Protein 3VPY (pdb70)

InterPro domains:
  IPR000253 Forkhead-associated (FHA) domain [PF00498] (219-299)
  IPR000253 Forkhead-associated (FHA) domain [PS50006] (219-282)
  IPR000253 Forkhead-associated (FHA) domain [SM00240] (218-282)
  IPR008984 SMAD/FHA domain superfamily [SSF49879] (187-307)
  IPR050923 Cellular Process Regulator and RNA Processing Protein [PTHR23308] (99-313)

Organism: Arabidopsis thaliana (NCBI:txid3702)

GO terms:
  GO:0003723 RNA binding (F, IMP)
  GO:0048638 regulation of developmental growth (P, IMP)
  GO:0035196 miRNA processing (P, IDA)
  GO:0005634 nucleus (C, IDA)
  GO:0035196 miRNA processing (P, IMP)
  GO:0051301 cell division (P, IMP)
  GO:0005515 protein binding (F, IPI)

CATH classification: 2.60.200.20

Radius of gyration: 16.02 Å; Cα contacts (8 Å, |Δi|>4): 308; chains: 1; bounding box: 26×50×38 Å

Structure (mmCIF, N/CA/C/O backbone):
data_3VPY
#
_entry.id   3VPY
#
_cell.length_a   48.564
_cell.length_b   48.709
_cell.length_c   54.688
_cell.angle_alpha   90.00
_cell.angle_beta   90.00
_cell.angle_gamma   90.00
#
_symmetry.space_group_name_H-M   'P 21 21 21'
#
loop_
_entity.id
_entity.type
_entity.pdbx_description
1 polymer 'FHA domain-containing protein DDL'
2 water water
#
loop_
_atom_site.group_PDB
_atom_site.id
_atom_site.type_symbol
_atom_site.label_atom_id
_atom_site.label_alt_id
_atom_site.label_comp_id
_atom_site.label_asym_id
_atom_site.label_entity_id
_atom_site.label_seq_id
_atom_site.pdbx_PDB_ins_code
_atom_site.Cartn_x
_atom_site.Cartn_y
_atom_site.Cartn_z
_atom_site.occupancy
_atom_site.B_iso_or_equiv
_atom_site.auth_seq_id
_atom_site.auth_comp_id
_atom_site.auth_asym_id
_atom_site.auth_atom_id
_atom_site.pdbx_PDB_model_num
ATOM 1 N N . THR A 1 1 ? 52.449 11.546 -7.239 1.00 38.39 1 THR A N 1
ATOM 2 C CA . THR A 1 1 ? 52.415 11.589 -5.747 1.00 36.70 1 THR A CA 1
ATOM 3 C C . THR A 1 1 ? 51.868 12.911 -5.188 1.00 34.58 1 THR A C 1
ATOM 4 O O . THR A 1 1 ? 51.269 12.904 -4.119 1.00 34.00 1 THR A O 1
ATOM 6 N N . LEU A 1 2 ? 52.072 14.028 -5.896 1.00 33.67 2 LEU A N 1
ATOM 7 C CA . LEU A 1 2 ? 51.364 15.282 -5.559 1.00 31.99 2 LEU A CA 1
ATOM 8 C C . LEU A 1 2 ? 49.887 15.073 -5.838 1.00 31.33 2 LEU A C 1
ATOM 9 O O . LEU A 1 2 ? 49.529 14.481 -6.853 1.00 32.15 2 LEU A O 1
ATOM 14 N N . LEU A 1 3 ? 49.038 15.555 -4.936 1.00 29.54 3 LEU A N 1
ATOM 15 C CA . LEU A 1 3 ? 47.597 15.331 -5.011 1.00 29.16 3 LEU A CA 1
ATOM 16 C C . LEU A 1 3 ? 46.844 16.506 -5.639 1.00 28.69 3 LEU A C 1
ATOM 17 O O . LEU A 1 3 ? 45.626 16.617 -5.513 1.00 28.73 3 LEU A O 1
ATOM 22 N N . PHE A 1 4 ? 47.570 17.385 -6.315 1.00 27.30 4 PHE A N 1
ATOM 23 C CA . PHE A 1 4 ? 46.932 18.497 -6.997 1.00 26.56 4 PHE A CA 1
ATOM 24 C C . PHE A 1 4 ? 47.722 18.857 -8.242 1.00 26.83 4 PHE A C 1
ATOM 25 O O . PHE A 1 4 ? 48.921 18.591 -8.326 1.00 26.63 4 PHE A O 1
ATOM 33 N N . ASN A 1 5 ? 47.022 19.458 -9.200 1.00 26.51 5 ASN A N 1
ATOM 34 C CA . ASN A 1 5 ? 47.619 20.074 -10.367 1.00 26.64 5 ASN A CA 1
ATOM 35 C C . ASN A 1 5 ? 47.390 21.570 -10.296 1.00 25.05 5 ASN A C 1
ATOM 36 O O . ASN A 1 5 ? 46.392 22.015 -9.740 1.00 25.04 5 ASN A O 1
ATOM 41 N N . GLU A 1 6 ? 48.316 22.343 -10.844 1.00 24.53 6 GLU A N 1
ATOM 42 C CA . GLU A 1 6 ? 48.066 23.761 -11.078 1.00 23.02 6 GLU A CA 1
ATOM 43 C C . GLU A 1 6 ? 47.262 23.950 -12.372 1.00 22.64 6 GLU A C 1
ATOM 44 O O . GLU A 1 6 ? 47.522 23.278 -13.382 1.00 23.65 6 GLU A O 1
ATOM 50 N N . PRO A 1 7 ? 46.278 24.860 -12.352 1.00 21.16 7 PRO A N 1
ATOM 51 C CA . PRO A 1 7 ? 45.451 25.044 -13.539 1.00 21.89 7 PRO A CA 1
ATOM 52 C C . PRO A 1 7 ? 46.158 25.917 -14.592 1.00 22.61 7 PRO A C 1
ATOM 53 O O . PRO A 1 7 ? 47.148 26.564 -14.265 1.00 21.75 7 PRO A O 1
ATOM 57 N N . PRO A 1 8 ? 45.636 25.961 -15.842 1.00 23.80 8 PRO A N 1
ATOM 58 C CA . PRO A 1 8 ? 46.265 26.757 -16.913 1.00 24.93 8 PRO A CA 1
ATOM 59 C C . PRO A 1 8 ? 46.496 28.217 -16.513 1.00 23.78 8 PRO A C 1
ATOM 60 O O . PRO A 1 8 ? 47.484 28.828 -16.924 1.00 24.88 8 PRO A O 1
ATOM 64 N N . GLU A 1 9 ? 45.588 28.760 -15.702 1.00 22.24 9 GLU A N 1
ATOM 65 C CA . GLU A 1 9 ? 45.598 30.191 -15.372 1.00 21.40 9 GLU A CA 1
ATOM 66 C C . GLU A 1 9 ? 46.511 30.531 -14.190 1.00 20.00 9 GLU A C 1
ATOM 67 O O . GLU A 1 9 ? 46.540 31.676 -13.721 1.00 19.47 9 GLU A O 1
ATOM 73 N N . ALA A 1 10 ? 47.238 29.532 -13.692 1.00 19.23 10 ALA A N 1
ATOM 74 C CA . ALA A 1 10 ? 48.180 29.747 -12.588 1.00 19.15 10 ALA A CA 1
ATOM 75 C C . ALA A 1 10 ? 49.231 30.778 -12.975 1.00 19.30 10 ALA A C 1
ATOM 76 O O . ALA A 1 10 ? 49.808 30.702 -14.070 1.00 21.00 10 ALA A O 1
ATOM 78 N N . ARG A 1 11 ? 49.484 31.719 -12.072 1.00 19.14 11 ARG A N 1
ATOM 79 C CA . ARG A 1 11 ? 50.510 32.750 -12.262 1.00 20.75 11 ARG A CA 1
ATOM 80 C C . ARG A 1 11 ? 51.030 33.182 -10.902 1.00 20.79 11 ARG A C 1
ATOM 81 O O . ARG A 1 11 ? 50.282 33.193 -9.918 1.00 20.08 11 ARG A O 1
ATOM 89 N N . LYS A 1 12 ? 52.316 33.530 -10.852 1.00 22.11 12 LYS A N 1
ATOM 90 C CA . LYS A 1 12 ? 52.886 34.144 -9.671 1.00 22.46 12 LYS A CA 1
ATOM 91 C C . LYS A 1 12 ? 52.237 35.520 -9.468 1.00 21.88 12 LYS A C 1
ATOM 92 O O . LYS A 1 12 ? 52.107 36.292 -10.437 1.00 22.56 12 LYS A O 1
ATOM 98 N N . PRO A 1 13 ? 51.838 35.846 -8.227 1.00 21.17 13 PRO A N 1
ATOM 99 C CA . PRO A 1 13 ? 51.239 37.167 -7.977 1.00 21.11 13 PRO A CA 1
ATOM 100 C C . PRO A 1 13 ? 52.295 38.272 -7.961 1.00 22.51 13 PRO A C 1
ATOM 101 O O . PRO A 1 13 ? 53.493 37.986 -7.764 1.00 23.19 13 PRO A O 1
ATOM 105 N N . SER A 1 14 ? 51.845 39.515 -8.153 1.00 22.84 14 SER A N 1
ATOM 106 C CA . SER A 1 14 ? 52.677 40.705 -7.921 1.00 23.63 14 SER A CA 1
ATOM 107 C C . SER A 1 14 ? 52.415 41.357 -6.553 1.00 22.76 14 SER A C 1
ATOM 108 O O . SER A 1 14 ? 53.332 41.907 -5.940 1.00 22.29 14 SER A O 1
ATOM 111 N N . GLU A 1 15 ? 51.171 41.291 -6.072 1.00 21.52 15 GLU A N 1
ATOM 112 C CA . GLU A 1 15 ? 50.852 41.726 -4.715 1.00 21.83 15 GLU A CA 1
ATOM 113 C C . GLU A 1 15 ? 51.647 40.926 -3.684 1.00 19.97 15 GLU A C 1
ATOM 114 O O . GLU A 1 15 ? 51.785 39.713 -3.815 1.00 19.39 15 GLU A O 1
ATOM 120 N N . ARG A 1 16 ? 52.153 41.609 -2.657 1.00 18.94 16 ARG A N 1
ATOM 121 C CA . ARG A 1 16 ? 53.028 40.977 -1.673 1.00 18.33 16 ARG A CA 1
ATOM 122 C C . ARG A 1 16 ? 52.260 40.265 -0.565 1.00 17.26 16 ARG A C 1
ATOM 123 O O . ARG A 1 16 ? 52.398 40.561 0.632 1.00 17.25 16 ARG A O 1
ATOM 131 N N . TRP A 1 17 ? 51.460 39.288 -0.951 1.00 15.21 17 TRP A N 1
ATOM 132 C CA . TRP A 1 17 ? 50.695 38.536 0.035 1.00 14.44 17 TRP A CA 1
ATOM 133 C C . TRP A 1 17 ? 51.631 37.812 1.008 1.00 14.09 17 TRP A C 1
ATOM 134 O O . TRP A 1 17 ? 52.638 37.225 0.602 1.00 14.40 17 TRP A O 1
ATOM 145 N N . ARG A 1 18 ? 51.294 37.871 2.284 1.00 14.76 18 ARG A N 1
ATOM 146 C CA . ARG A 1 18 ? 52.048 37.170 3.323 1.00 14.78 18 ARG A CA 1
ATOM 147 C C . ARG A 1 18 ? 51.073 36.502 4.262 1.00 14.66 18 ARG A C 1
ATOM 148 O O . ARG A 1 18 ? 49.928 36.911 4.353 1.00 14.02 18 ARG A O 1
ATOM 156 N N . LEU A 1 19 ? 51.539 35.475 4.956 1.00 14.19 19 LEU A N 1
ATOM 157 C CA . LEU A 1 19 ? 50.688 34.701 5.823 1.00 14.60 19 LEU A CA 1
ATOM 158 C C . LEU A 1 19 ? 51.258 34.775 7.237 1.00 13.89 19 LEU A C 1
ATOM 159 O O . LEU A 1 19 ? 52.354 34.249 7.519 1.00 13.66 19 LEU A O 1
ATOM 164 N N . TYR A 1 20 ? 50.543 35.479 8.111 1.00 13.38 20 TYR A N 1
ATOM 165 C CA . TYR A 1 20 ? 50.913 35.597 9.517 1.00 13.65 20 TYR A CA 1
ATOM 166 C C . TYR A 1 20 ? 50.495 34.327 10.234 1.00 13.43 20 TYR A C 1
ATOM 167 O O . TYR A 1 20 ? 49.419 33.790 9.979 1.00 15.28 20 TYR A O 1
ATOM 176 N N . VAL A 1 21 ? 51.378 33.828 11.087 1.00 12.48 21 VAL A N 1
ATOM 177 C CA . VAL A 1 21 ? 51.158 32.582 11.812 1.00 12.72 21 VAL A CA 1
ATOM 178 C C . VAL A 1 21 ? 50.911 32.824 13.302 1.00 13.98 21 VAL A C 1
ATOM 179 O O . VAL A 1 21 ? 51.560 33.682 13.935 1.00 14.89 21 VAL A O 1
ATOM 183 N N . PHE A 1 22 ? 50.004 32.029 13.863 1.00 14.18 22 PHE A N 1
ATOM 184 C CA . PHE A 1 22 ? 49.751 32.046 15.297 1.00 15.59 22 PHE A CA 1
ATOM 185 C C . PHE A 1 22 ? 49.991 30.640 15.816 1.00 15.89 22 PHE A C 1
ATOM 186 O O . PHE A 1 22 ? 49.619 29.651 15.164 1.00 16.16 22 PHE A O 1
ATOM 194 N N . LYS A 1 23 ? 50.647 30.562 16.966 1.00 17.29 23 LYS A N 1
ATOM 195 C CA . LYS A 1 23 ? 50.852 29.310 17.682 1.00 18.79 23 LYS A CA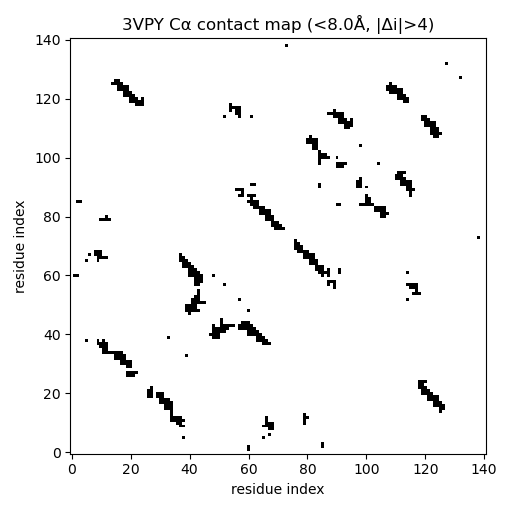 1
ATOM 196 C C . LYS A 1 23 ? 50.188 29.516 19.036 1.00 18.63 23 LYS A C 1
ATOM 197 O O . LYS A 1 23 ? 50.623 30.373 19.814 1.00 18.87 23 LYS A O 1
ATOM 203 N N . ASP A 1 24 ?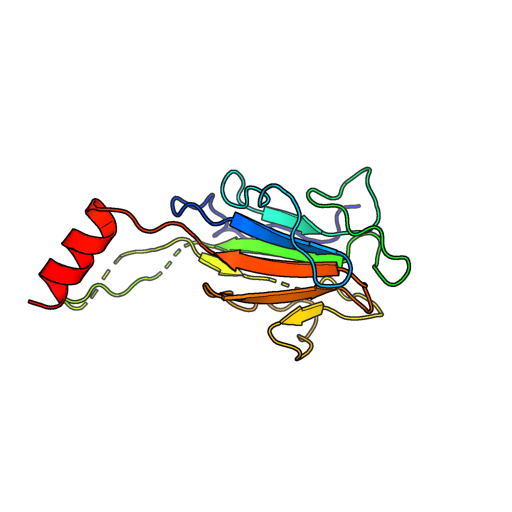 49.138 28.729 19.311 1.00 19.19 24 ASP A N 1
ATOM 204 C CA . ASP A 1 24 ? 48.343 28.890 20.524 1.00 20.52 24 ASP A CA 1
ATOM 205 C C . ASP A 1 24 ? 47.922 30.352 20.715 1.00 19.68 24 ASP A C 1
ATOM 206 O O . ASP A 1 24 ? 47.973 30.879 21.832 1.00 21.60 24 ASP A O 1
ATOM 211 N N . GLY A 1 25 ? 47.542 31.013 19.619 1.00 18.51 25 GLY A N 1
ATOM 212 C CA . GLY A 1 25 ? 46.991 32.358 19.689 1.00 18.46 25 GLY A CA 1
ATOM 213 C C . GLY A 1 25 ? 47.993 33.498 19.766 1.00 18.81 25 GLY A C 1
ATOM 214 O O . GLY A 1 25 ? 47.595 34.665 19.806 1.00 19.54 25 GLY A O 1
ATOM 215 N N . GLU A 1 26 ? 49.285 33.175 19.763 1.00 17.37 26 GLU A N 1
ATOM 216 C CA . GLU A 1 26 ? 50.315 34.208 19.746 1.00 18.14 26 GLU A CA 1
ATOM 217 C C . GLU A 1 26 ? 51.155 34.205 18.473 1.00 16.43 26 GLU A C 1
ATOM 218 O O . GLU A 1 26 ? 51.407 33.147 17.892 1.00 16.06 26 GLU A O 1
ATOM 224 N N . PRO A 1 27 ? 51.571 35.401 18.030 1.00 15.18 27 PRO A N 1
ATOM 225 C CA . PRO A 1 27 ? 52.252 35.539 16.745 1.00 14.89 27 PRO A CA 1
ATOM 226 C C . PRO A 1 27 ? 53.673 34.969 16.718 1.00 14.95 27 PRO A C 1
ATOM 227 O O . PRO A 1 27 ? 54.420 35.072 17.703 1.00 17.15 27 PRO A O 1
ATOM 231 N N . LEU A 1 28 ? 54.046 34.379 15.586 1.00 15.65 28 LEU A N 1
ATOM 232 C CA . LEU A 1 28 ? 55.474 34.169 15.314 1.00 15.98 28 LEU A CA 1
ATOM 233 C C . LEU A 1 28 ? 56.203 35.484 14.975 1.00 15.77 28 LEU A C 1
ATOM 234 O O . LEU A 1 28 ? 55.598 36.528 14.785 1.00 15.36 28 LEU A O 1
ATOM 239 N N . ASN A 1 29 ? 57.524 35.425 14.845 1.00 15.79 29 ASN A N 1
ATOM 240 C CA . ASN A 1 29 ? 58.291 36.628 14.607 1.00 16.81 29 ASN A CA 1
ATOM 241 C C . ASN A 1 29 ? 58.028 37.256 13.227 1.00 16.28 29 ASN A C 1
ATOM 242 O O . ASN A 1 29 ? 57.971 38.486 13.088 1.00 16.54 29 ASN A O 1
ATOM 247 N N . GLU A 1 30 ? 57.870 36.419 12.206 1.00 15.71 30 GLU A N 1
ATOM 248 C CA . GLU A 1 30 ? 57.723 36.929 10.856 1.00 15.76 30 GLU A CA 1
ATOM 249 C C . GLU A 1 30 ? 56.636 36.187 10.113 1.00 14.96 30 GLU A C 1
ATOM 250 O O . GLU A 1 30 ? 56.426 34.991 10.366 1.00 14.52 30 GLU A O 1
ATOM 256 N N . PRO A 1 31 ? 55.954 36.881 9.190 1.00 15.22 31 PRO A N 1
ATOM 257 C CA . PRO A 1 31 ? 55.001 36.159 8.357 1.00 15.15 31 PRO A CA 1
ATOM 258 C C . PRO A 1 31 ? 55.742 35.370 7.297 1.00 15.47 31 PRO A C 1
ATOM 259 O O . PRO A 1 31 ? 56.911 35.647 6.984 1.00 16.19 31 PRO A O 1
ATOM 263 N N . LEU A 1 32 ? 55.050 34.394 6.751 1.00 15.31 32 LEU A N 1
ATOM 264 C CA . LEU A 1 32 ? 55.602 33.608 5.681 1.00 15.31 32 LEU A CA 1
ATOM 265 C C . LEU A 1 32 ? 55.337 34.346 4.383 1.00 14.76 32 LEU A C 1
ATOM 266 O O . LEU A 1 32 ? 54.244 34.881 4.151 1.00 14.44 32 LEU A O 1
ATOM 271 N N . CYS A 1 33 ? 56.343 34.369 3.523 1.00 15.43 33 CYS A N 1
ATOM 272 C CA . CYS A 1 33 ? 56.167 34.904 2.193 1.00 14.79 33 CYS A CA 1
ATOM 273 C C . CYS A 1 33 ? 55.143 34.020 1.462 1.00 14.89 33 CYS A C 1
ATOM 274 O O . CYS A 1 33 ? 55.268 32.787 1.443 1.00 15.85 33 CYS A O 1
ATOM 277 N N . LEU A 1 34 ? 54.132 34.646 0.877 1.00 14.05 34 LEU A N 1
ATOM 278 C CA . LEU A 1 34 ? 53.158 33.913 0.065 1.00 13.95 34 LEU A CA 1
ATOM 279 C C . LEU A 1 34 ? 53.019 34.485 -1.342 1.00 14.74 34 LEU A C 1
ATOM 280 O O . LEU A 1 34 ? 51.934 34.453 -1.940 1.00 14.64 34 LEU A O 1
ATOM 285 N N . HIS A 1 35 ? 54.114 35.001 -1.890 1.00 14.67 35 HIS A N 1
ATOM 286 C CA . HIS A 1 35 ? 54.019 35.678 -3.182 1.00 15.62 35 HIS A CA 1
ATOM 287 C C . HIS A 1 35 ? 55.214 35.414 -4.099 1.00 16.60 35 HIS A C 1
ATOM 288 O O . HIS A 1 35 ? 55.379 36.094 -5.114 1.00 18.23 35 HIS A O 1
ATOM 295 N N . ARG A 1 36 ? 56.025 34.413 -3.770 1.00 16.62 36 ARG A N 1
ATOM 296 C CA . ARG A 1 36 ? 57.156 34.065 -4.638 1.00 17.71 36 ARG A CA 1
ATOM 297 C C . ARG A 1 36 ? 56.975 32.784 -5.474 1.00 18.50 36 ARG A C 1
ATOM 298 O O . ARG A 1 36 ? 57.895 32.359 -6.179 1.00 19.09 36 ARG A O 1
ATOM 306 N N . GLN A 1 37 ? 55.804 32.158 -5.387 1.00 17.93 37 GLN A N 1
ATOM 307 C CA . GLN A 1 37 ? 55.469 31.112 -6.336 1.00 18.19 37 GLN A CA 1
ATOM 308 C C . GLN A 1 37 ? 53.972 31.107 -6.582 1.00 17.01 37 GLN A C 1
ATOM 309 O O . GLN A 1 37 ? 53.230 31.778 -5.882 1.00 15.74 37 GLN A O 1
ATOM 315 N N . SER A 1 38 ? 53.552 30.350 -7.589 1.00 17.47 38 SER A N 1
ATOM 316 C CA . SER A 1 38 ? 52.153 30.385 -7.996 1.00 17.02 38 SER A CA 1
ATOM 317 C C . SER A 1 38 ? 51.272 29.453 -7.177 1.00 17.06 38 SER A C 1
ATOM 318 O O . SER A 1 38 ? 50.038 29.563 -7.218 1.00 16.50 38 SER A O 1
ATOM 321 N N . CYS A 1 39 ? 51.894 28.549 -6.423 1.00 18.35 39 CYS A N 1
ATOM 322 C CA . CYS A 1 39 ? 51.151 27.625 -5.574 1.00 17.15 39 CYS A CA 1
ATOM 323 C C . CYS A 1 39 ? 51.933 27.256 -4.313 1.00 16.74 39 CYS A C 1
ATOM 324 O O . CYS A 1 39 ? 53.158 27.040 -4.351 1.00 16.79 39 CYS A O 1
ATOM 327 N N . TYR A 1 40 ? 51.226 27.242 -3.192 1.00 14.08 40 TYR A N 1
ATOM 328 C CA . TYR A 1 40 ? 51.790 26.807 -1.917 1.00 14.04 40 TYR A CA 1
ATOM 329 C C . TYR A 1 40 ? 51.036 25.608 -1.351 1.00 13.69 40 TYR A C 1
ATOM 330 O O . TYR A 1 40 ? 49.840 25.693 -1.068 1.00 13.41 40 TYR A O 1
ATOM 339 N N . LEU A 1 41 ? 51.751 24.497 -1.184 1.00 13.52 41 LEU A N 1
ATOM 340 C CA . LEU A 1 41 ? 51.185 23.289 -0.589 1.00 13.94 41 LEU A CA 1
ATOM 341 C C . LEU A 1 41 ? 51.353 23.288 0.920 1.00 13.25 41 LEU A C 1
ATOM 342 O O . LEU A 1 41 ? 52.459 23.453 1.422 1.00 13.56 41 LEU A O 1
ATOM 347 N N . PHE A 1 42 ? 50.243 23.090 1.629 1.00 13.26 42 PHE A N 1
ATOM 348 C CA . PHE A 1 42 ? 50.239 22.933 3.088 1.00 13.42 42 PHE A CA 1
ATOM 349 C C . PHE A 1 42 ? 50.007 21.472 3.421 1.00 13.78 42 PHE A C 1
ATOM 350 O O . PHE A 1 42 ? 49.078 20.845 2.904 1.00 14.11 42 PHE A O 1
ATOM 358 N N . GLY A 1 43 ? 50.824 20.931 4.311 1.00 13.22 43 GLY A N 1
ATOM 359 C CA . GLY A 1 43 ? 50.618 19.551 4.705 1.00 13.74 43 GLY A CA 1
ATOM 360 C C . GLY A 1 43 ? 51.602 19.065 5.728 1.00 15.18 43 GLY A C 1
ATOM 361 O O . GLY A 1 43 ? 52.603 19.733 6.017 1.00 15.09 43 GLY A O 1
ATOM 362 N N . ARG A 1 44 ? 51.286 17.906 6.293 1.00 15.31 44 ARG A N 1
ATOM 363 C CA . ARG A 1 44 ? 52.127 17.318 7.345 1.00 17.83 44 ARG A CA 1
ATOM 364 C C . ARG A 1 44 ? 53.411 16.690 6.797 1.00 18.20 44 ARG A C 1
ATOM 365 O O . ARG A 1 44 ? 54.398 16.527 7.534 1.00 18.47 44 ARG A O 1
ATOM 373 N N . GLU A 1 45 ? 53.414 16.348 5.508 1.00 18.77 45 GLU A N 1
ATOM 374 C CA . GLU A 1 45 ? 54.583 15.687 4.902 1.00 20.21 45 GLU A CA 1
ATOM 375 C C . GLU A 1 45 ? 55.672 16.701 4.528 1.00 20.72 45 GLU A C 1
ATOM 376 O O . GLU A 1 45 ? 55.585 17.374 3.515 1.00 19.71 45 GLU A O 1
ATOM 382 N N . ARG A 1 46 ? 56.690 16.808 5.377 1.00 21.89 46 ARG A N 1
ATOM 383 C CA . ARG A 1 46 ? 57.730 17.827 5.209 1.00 23.28 46 ARG A CA 1
ATOM 384 C C . ARG A 1 46 ? 58.540 17.679 3.917 1.00 24.31 46 ARG A C 1
ATOM 385 O O . ARG A 1 46 ? 59.081 18.671 3.421 1.00 25.37 46 ARG A O 1
ATOM 393 N N . ARG A 1 47 ? 58.566 16.468 3.350 1.00 25.54 47 ARG A N 1
ATOM 394 C CA . ARG A 1 47 ? 59.303 16.200 2.109 1.00 27.84 47 ARG A CA 1
ATOM 395 C C . ARG A 1 47 ? 58.730 16.981 0.920 1.00 26.81 47 ARG A C 1
ATOM 396 O O . ARG A 1 47 ? 59.463 17.324 -0.011 1.00 27.63 47 ARG A O 1
ATOM 404 N N . ILE A 1 48 ? 57.429 17.266 0.943 1.00 25.36 48 ILE A N 1
ATOM 405 C CA . ILE A 1 48 ? 56.811 17.949 -0.204 1.00 24.80 48 ILE A CA 1
ATOM 406 C C . ILE A 1 48 ? 56.053 19.240 0.132 1.00 22.46 48 ILE A C 1
ATOM 407 O O . ILE A 1 48 ? 55.897 20.099 -0.719 1.00 22.56 48 ILE A O 1
ATOM 412 N N . ALA A 1 49 ? 55.601 19.398 1.370 1.00 20.96 49 ALA A N 1
ATOM 413 C CA . ALA A 1 49 ? 54.914 20.646 1.739 1.00 19.09 49 ALA A CA 1
ATOM 414 C C . ALA A 1 49 ? 55.813 21.892 1.598 1.00 19.12 49 ALA A C 1
ATOM 415 O O . ALA A 1 49 ? 56.993 21.882 1.997 1.00 19.59 49 ALA A O 1
ATOM 417 N N . ASP A 1 50 ? 55.264 22.948 1.002 1.00 18.15 50 ASP A N 1
ATOM 418 C CA . ASP A 1 50 ? 55.901 24.276 1.056 1.00 17.90 50 ASP A CA 1
ATOM 419 C C . ASP A 1 50 ? 55.825 24.895 2.440 1.00 18.03 50 ASP A C 1
ATOM 420 O O . ASP A 1 50 ? 56.770 25.549 2.902 1.00 18.98 50 ASP A O 1
ATOM 425 N N . ILE A 1 51 ? 54.679 24.713 3.087 1.00 17.54 51 ILE A N 1
ATOM 426 C CA . ILE A 1 51 ? 54.464 25.216 4.439 1.00 16.66 51 ILE A CA 1
ATOM 427 C C . ILE A 1 51 ? 54.014 24.039 5.288 1.00 17.42 51 ILE A C 1
ATOM 428 O O . ILE A 1 51 ? 52.945 23.517 5.082 1.00 15.15 51 ILE A O 1
ATOM 433 N N . PRO A 1 52 ? 54.867 23.580 6.216 1.00 18.02 52 PRO A N 1
ATOM 434 C CA . PRO A 1 52 ? 54.493 22.347 6.902 1.00 18.68 52 PRO A CA 1
ATOM 435 C C . PRO A 1 52 ? 53.419 22.631 7.940 1.00 17.71 52 PRO A C 1
ATOM 436 O O . PRO A 1 52 ? 53.450 23.675 8.603 1.00 18.37 52 PRO A O 1
ATOM 440 N N . THR A 1 53 ? 52.445 21.735 8.031 1.00 16.99 53 THR A N 1
ATOM 441 C CA . THR A 1 53 ? 51.405 21.807 9.044 1.00 16.24 53 THR A CA 1
ATOM 442 C C . THR A 1 53 ? 51.580 20.578 9.923 1.00 16.82 53 THR A C 1
ATOM 443 O O . THR A 1 53 ? 51.034 19.499 9.653 1.00 16.54 53 THR A O 1
ATOM 447 N N . ASP A 1 54 ? 52.375 20.741 10.972 1.00 15.94 54 ASP A N 1
ATOM 448 C CA . ASP A 1 54 ? 52.857 19.603 11.755 1.00 17.03 54 ASP A CA 1
ATOM 449 C C . ASP A 1 54 ? 51.822 18.977 12.703 1.00 16.53 54 ASP A C 1
ATOM 450 O O . ASP A 1 54 ? 52.021 17.863 13.175 1.00 16.64 54 ASP A O 1
ATOM 455 N N . HIS A 1 55 ? 50.748 19.696 12.999 1.00 15.32 55 HIS A N 1
ATOM 456 C CA . HIS A 1 55 ? 49.756 19.182 13.954 1.00 15.29 55 HIS A CA 1
ATOM 457 C C . HIS A 1 55 ? 49.234 17.800 13.510 1.00 15.00 55 HIS A C 1
ATOM 458 O O . HIS A 1 55 ? 48.977 17.587 12.320 1.00 15.39 55 HIS A O 1
ATOM 465 N N . PRO A 1 56 ? 49.128 16.844 14.444 1.00 15.16 56 PRO A N 1
ATOM 466 C CA . PRO A 1 56 ? 48.753 15.489 14.042 1.00 14.85 56 PRO A CA 1
ATOM 467 C C . PRO A 1 56 ? 47.354 15.359 13.408 1.00 14.60 56 PRO A C 1
ATOM 468 O O . PRO A 1 56 ? 47.058 14.338 12.809 1.00 15.01 56 PRO A O 1
ATOM 472 N N . SER A 1 57 ? 46.507 16.382 13.506 1.00 13.49 57 SER A N 1
ATOM 473 C CA . SER A 1 57 ? 45.179 16.272 12.845 1.00 14.00 57 SER A CA 1
ATOM 474 C C . SER A 1 57 ? 45.264 16.560 11.352 1.00 14.27 57 SER A C 1
ATOM 475 O O . SER A 1 57 ? 44.292 16.357 10.608 1.00 15.16 57 SER A O 1
ATOM 478 N N . CYS A 1 58 ? 46.401 17.071 10.912 1.00 14.17 58 CYS A N 1
ATOM 479 C CA . CYS A 1 58 ? 46.559 17.493 9.511 1.00 14.23 58 CYS A CA 1
ATOM 480 C C . CYS A 1 58 ? 46.956 16.355 8.579 1.00 13.69 58 CYS A C 1
ATOM 481 O O . CYS A 1 58 ? 47.711 15.472 8.948 1.00 15.24 58 CYS A O 1
ATOM 484 N N . SER A 1 59 ? 46.469 16.405 7.345 1.00 13.36 59 SER A N 1
ATOM 485 C CA . SER A 1 59 ? 46.783 15.358 6.359 1.00 13.34 59 SER A CA 1
ATOM 486 C C . SER A 1 59 ? 48.163 15.607 5.746 1.00 13.55 59 SER A C 1
ATOM 487 O O . SER A 1 59 ? 48.695 16.728 5.833 1.00 13.47 59 SER A O 1
ATOM 490 N N . LYS A 1 60 ? 48.756 14.565 5.153 1.00 14.08 60 LYS A N 1
ATOM 491 C CA . LYS A 1 60 ? 50.081 14.662 4.526 1.00 15.28 60 LYS A CA 1
ATOM 492 C C . LYS A 1 60 ? 50.152 15.787 3.488 1.00 14.97 60 LYS A C 1
ATOM 493 O O . LYS A 1 60 ? 51.095 16.594 3.455 1.00 15.07 60 LYS A O 1
ATOM 499 N N . GLN A 1 61 ? 49.124 15.834 2.646 1.00 15.16 61 GLN A N 1
ATOM 500 C CA . GLN A 1 61 ? 48.882 16.940 1.720 1.00 14.98 61 GLN A CA 1
ATOM 501 C C . GLN A 1 61 ? 47.456 17.438 1.978 1.00 15.09 61 GLN A C 1
ATOM 502 O O . GLN A 1 61 ? 46.465 16.759 1.650 1.00 15.15 61 GLN A O 1
ATOM 508 N N . HIS A 1 62 ? 47.361 18.609 2.595 1.00 13.81 62 HIS A N 1
ATOM 509 C CA . HIS A 1 62 ? 46.123 19.027 3.230 1.00 13.91 62 HIS A CA 1
ATOM 510 C C . HIS A 1 62 ? 45.371 20.013 2.355 1.00 13.19 62 HIS A C 1
ATOM 511 O O . HIS A 1 62 ? 44.197 19.814 2.073 1.00 13.88 62 HIS A O 1
ATOM 518 N N . ALA A 1 63 ? 46.043 21.080 1.937 1.00 12.28 63 ALA A N 1
ATOM 519 C CA . ALA A 1 63 ? 45.383 22.156 1.180 1.00 12.38 63 ALA A CA 1
ATOM 520 C C . ALA A 1 63 ? 46.434 22.852 0.337 1.00 11.79 63 ALA A C 1
ATOM 521 O O . ALA A 1 63 ? 47.631 22.800 0.656 1.00 11.88 63 ALA A O 1
ATOM 523 N N . VAL A 1 64 ? 45.993 23.510 -0.734 1.00 12.18 64 VAL A N 1
ATOM 524 C CA . VAL A 1 64 ? 46.883 24.386 -1.495 1.00 13.42 64 VAL A CA 1
ATOM 525 C C . VAL A 1 64 ? 46.314 25.819 -1.524 1.00 12.73 64 VAL A C 1
ATOM 526 O O . VAL A 1 64 ? 45.099 26.011 -1.502 1.00 13.27 64 VAL A O 1
ATOM 530 N N . ILE A 1 65 ? 47.191 26.808 -1.508 1.00 12.46 65 ILE A N 1
ATOM 531 C CA . ILE A 1 65 ? 46.794 28.156 -1.932 1.00 12.30 65 ILE A CA 1
ATOM 532 C C . ILE A 1 65 ? 47.360 28.344 -3.331 1.00 13.24 65 ILE A C 1
ATOM 533 O O . ILE A 1 65 ? 48.585 28.265 -3.537 1.00 13.12 65 ILE A O 1
ATOM 538 N N . GLN A 1 66 ? 46.438 28.528 -4.283 1.00 12.63 66 GLN A N 1
ATOM 539 C CA . GLN A 1 66 ? 46.744 28.572 -5.697 1.00 13.91 66 GLN A CA 1
ATOM 540 C C . GLN A 1 66 ? 46.462 29.971 -6.196 1.00 13.37 66 GLN A C 1
ATOM 541 O O . GLN A 1 66 ? 45.335 30.458 -6.020 1.00 13.20 66 GLN A O 1
ATOM 547 N N . TYR A 1 67 ? 47.475 30.622 -6.766 1.00 13.28 67 TYR A N 1
ATOM 548 C CA . TYR A 1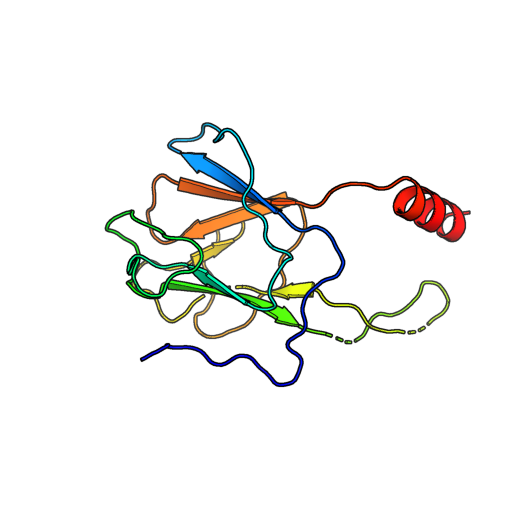 67 ? 47.283 31.903 -7.454 1.00 13.33 67 TYR A CA 1
ATOM 549 C C . TYR A 1 67 ? 46.770 31.663 -8.859 1.00 14.62 67 TYR A C 1
ATOM 550 O O . TYR A 1 67 ? 47.264 30.784 -9.541 1.00 16.61 67 TYR A O 1
ATOM 559 N N . ARG A 1 68 ? 45.739 32.421 -9.241 1.00 13.59 68 ARG A N 1
ATOM 560 C CA . ARG A 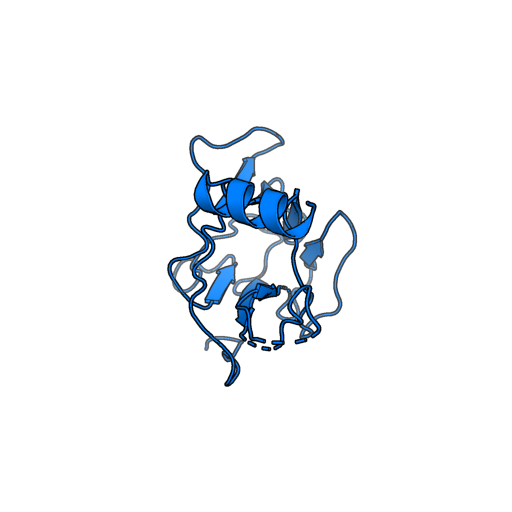1 68 ? 45.054 32.311 -10.530 1.00 14.52 68 ARG A CA 1
ATOM 561 C C . ARG A 1 68 ? 44.850 33.683 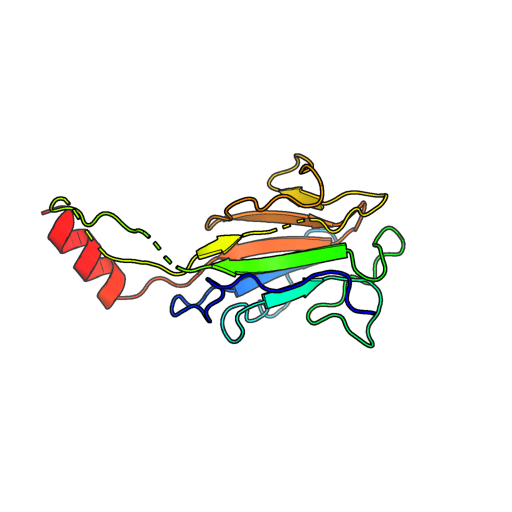-11.168 1.00 14.69 68 ARG A C 1
ATOM 562 O O . ARG A 1 68 ? 44.395 34.636 -10.503 1.00 14.59 68 ARG A O 1
ATOM 570 N N . GLU A 1 69 ? 45.185 33.778 -12.455 1.00 15.83 69 GLU A N 1
ATOM 571 C CA . GLU A 1 69 ? 44.945 34.998 -13.218 1.00 18.08 69 GLU A CA 1
ATOM 572 C C . GLU A 1 69 ? 43.499 35.009 -13.684 1.00 18.94 69 GLU A C 1
ATOM 573 O O . GLU A 1 69 ? 43.059 34.097 -14.417 1.00 20.17 69 GLU A O 1
ATOM 587 N N . GLU A 1 71 ? 39.868 37.771 -14.706 1.00 21.92 71 GLU A N 1
ATOM 588 C CA . GLU A 1 71 ? 39.459 39.108 -15.168 1.00 23.84 71 GLU A CA 1
ATOM 589 C C . GLU A 1 71 ? 39.381 40.136 -14.044 1.00 24.02 71 GLU A C 1
ATOM 590 O O . GLU A 1 71 ? 39.164 39.798 -12.875 1.00 22.95 71 GLU A O 1
ATOM 596 N N . LYS A 1 72 ? 39.580 41.392 -14.405 1.00 25.48 72 LYS A N 1
ATOM 597 C CA . LYS A 1 72 ? 39.442 42.484 -13.449 1.00 26.83 72 LYS A CA 1
ATOM 598 C C . LYS A 1 72 ? 38.788 43.636 -14.163 1.00 28.51 72 LYS A C 1
ATOM 599 O O . LYS A 1 72 ? 39.308 44.115 -15.166 1.00 28.01 72 LYS A O 1
ATOM 605 N N . GLU A 1 73 ?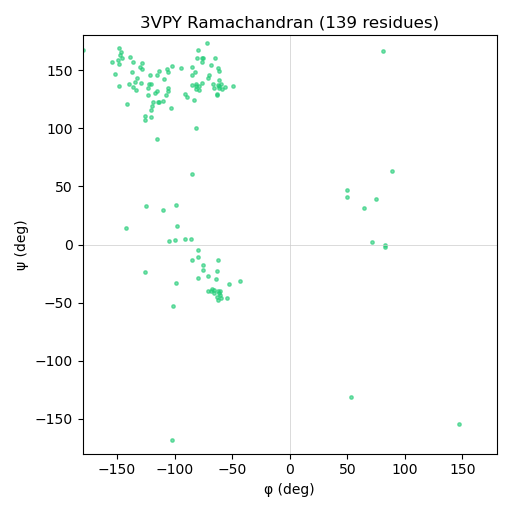 37.643 44.070 -13.654 1.00 29.81 73 GLU A N 1
ATOM 606 C CA . GLU A 1 73 ? 36.997 45.234 -14.209 1.00 32.52 73 GLU A CA 1
ATOM 607 C C . GLU A 1 73 ? 37.638 46.458 -13.592 1.00 33.24 73 GLU A C 1
ATOM 608 O O . GLU A 1 73 ? 37.701 46.586 -12.371 1.00 32.40 73 GLU A O 1
ATOM 614 N N . LYS A 1 74 ? 38.132 47.351 -14.437 1.00 34.94 74 LYS A N 1
ATOM 615 C CA . LYS A 1 74 ? 38.661 48.622 -13.958 1.00 37.13 74 LYS A CA 1
ATOM 616 C C . LYS A 1 74 ? 37.497 49.550 -13.591 1.00 38.97 74 LYS A C 1
ATOM 617 O O . LYS A 1 74 ? 36.385 49.362 -14.088 1.00 39.46 74 LYS A O 1
ATOM 623 N N . PRO A 1 75 ? 37.743 50.543 -12.707 1.00 40.58 75 PRO A N 1
ATOM 624 C CA . PRO A 1 75 ? 36.778 51.613 -12.403 1.00 42.42 75 PRO A CA 1
ATOM 625 C C . PRO A 1 75 ? 36.047 52.217 -13.608 1.00 44.69 75 PRO A C 1
ATOM 626 O O . PRO A 1 75 ? 34.886 52.642 -13.473 1.00 46.07 75 PRO A O 1
ATOM 630 N N . ASP A 1 76 ? 36.703 52.263 -14.770 1.00 45.45 76 ASP A N 1
ATOM 631 C CA . ASP A 1 76 ? 36.099 52.870 -15.960 1.00 47.07 76 ASP A CA 1
ATOM 632 C C . ASP A 1 76 ? 35.310 51.889 -16.840 1.00 47.64 76 ASP A C 1
ATOM 633 O O . ASP A 1 76 ? 34.823 52.261 -17.912 1.00 49.04 76 ASP A O 1
ATOM 638 N N . GLY A 1 77 ? 35.181 50.645 -16.379 1.00 46.95 77 GLY A N 1
ATOM 639 C CA . GLY A 1 77 ? 34.418 49.624 -17.100 1.00 47.47 77 GLY A CA 1
ATOM 640 C C . GLY A 1 77 ? 35.211 48.822 -18.117 1.00 47.57 77 GLY A C 1
ATOM 641 O O . GLY A 1 77 ? 34.711 47.836 -18.664 1.00 47.90 77 GLY A O 1
ATOM 658 N N . GLY A 1 80 ? 40.678 44.397 -17.518 1.00 35.26 80 GLY A N 1
ATOM 659 C CA . GLY A 1 80 ? 42.055 44.060 -17.229 1.00 31.60 80 GLY A CA 1
ATOM 660 C C . GLY A 1 80 ? 42.101 42.660 -16.652 1.00 29.14 80 GLY A C 1
ATOM 661 O O . GLY A 1 80 ? 41.220 41.837 -16.910 1.00 27.85 80 GLY A O 1
ATOM 662 N N . LYS A 1 81 ? 43.136 42.392 -15.867 1.00 27.08 81 LYS A N 1
ATOM 663 C CA . LYS A 1 81 ? 43.288 41.095 -15.219 1.00 25.80 81 LYS A CA 1
ATOM 664 C C . LYS A 1 81 ? 43.961 41.303 -13.894 1.00 24.12 81 LYS A C 1
ATOM 665 O O . LYS A 1 81 ? 44.558 42.344 -13.647 1.00 24.27 81 LYS A O 1
ATOM 671 N N . GLN A 1 82 ? 43.863 40.302 -13.036 1.00 22.90 82 GLN A N 1
ATOM 672 C CA . GLN A 1 82 ? 44.591 40.325 -11.791 1.00 21.70 82 GLN A CA 1
ATOM 673 C C . GLN A 1 82 ? 44.923 38.898 -11.414 1.00 20.83 82 GLN A C 1
ATOM 674 O O . GLN A 1 82 ? 44.293 37.963 -11.899 1.00 21.61 82 GLN A O 1
ATOM 680 N N . VAL A 1 83 ? 45.927 38.733 -10.566 1.00 18.49 83 VAL A N 1
ATOM 681 C CA . VAL A 1 83 ? 46.256 37.418 -10.039 1.00 17.69 83 VAL A CA 1
ATOM 682 C C . VAL A 1 83 ? 45.894 37.400 -8.562 1.00 17.13 83 VAL A C 1
ATOM 683 O O . VAL A 1 83 ? 46.434 38.199 -7.770 1.00 17.45 83 VAL A O 1
ATOM 687 N N . LYS A 1 84 ? 45.044 36.444 -8.184 1.00 14.73 84 LYS A N 1
ATOM 688 C CA . LYS A 1 84 ? 44.469 36.408 -6.842 1.00 14.18 84 LYS A CA 1
ATOM 689 C C . LYS A 1 84 ? 44.618 35.049 -6.198 1.00 13.18 84 LYS A C 1
ATOM 690 O O . LYS A 1 84 ? 44.705 34.043 -6.905 1.00 12.52 84 LYS A O 1
ATOM 696 N N . PRO A 1 85 ? 44.662 35.014 -4.851 1.00 12.91 85 PRO A N 1
ATOM 697 C CA . PRO A 1 85 ? 44.819 33.758 -4.112 1.00 12.50 85 PRO A CA 1
ATOM 698 C C . PRO A 1 85 ? 43.506 33.008 -3.963 1.00 12.16 85 PRO A C 1
ATOM 699 O O . PRO A 1 85 ? 42.484 33.626 -3.657 1.00 13.28 85 PRO A O 1
ATOM 703 N N . TYR A 1 86 ? 43.558 31.687 -4.180 1.00 12.19 86 TYR A N 1
ATOM 704 C CA . TYR A 1 86 ? 42.422 30.771 -3.929 1.00 13.02 86 TYR A CA 1
ATOM 705 C C . TYR A 1 86 ? 42.896 29.601 -3.093 1.00 12.87 86 TYR A C 1
ATOM 706 O O . TYR A 1 86 ? 43.989 29.088 -3.328 1.00 14.79 86 TYR A O 1
ATOM 715 N N . ILE A 1 87 ? 42.104 29.174 -2.126 1.00 12.62 87 ILE A N 1
ATOM 716 C CA . ILE A 1 87 ? 42.497 27.987 -1.352 1.00 12.29 87 ILE A CA 1
ATOM 717 C C . ILE A 1 87 ? 41.698 26.783 -1.854 1.00 13.41 87 ILE A C 1
ATOM 718 O O . ILE A 1 87 ? 40.551 26.938 -2.281 1.00 13.03 87 ILE A O 1
ATOM 731 N N . ASP A 1 89 ? 41.001 22.696 -0.486 1.00 12.96 89 ASP A N 1
ATOM 732 C CA . ASP A 1 89 ? 41.254 21.565 0.389 1.00 13.15 89 ASP A CA 1
ATOM 733 C C . ASP A 1 89 ? 41.365 20.294 -0.453 1.00 14.63 89 ASP A C 1
ATOM 734 O O . ASP A 1 89 ? 40.584 20.078 -1.386 1.00 15.42 89 ASP A O 1
ATOM 739 N N . LEU A 1 90 ? 42.315 19.432 -0.100 1.00 14.18 90 LEU A N 1
ATOM 740 C CA . LEU A 1 90 ? 42.611 18.280 -0.949 1.00 16.41 90 LEU A CA 1
ATOM 741 C C . LEU A 1 90 ? 41.928 17.016 -0.450 1.00 16.95 90 LEU A C 1
ATOM 742 O O . LEU A 1 90 ? 42.469 15.905 -0.600 1.00 20.24 90 LEU A O 1
ATOM 747 N N . GLY A 1 91 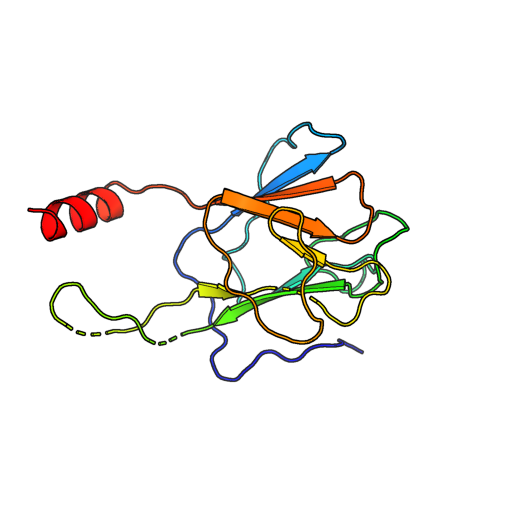? 40.740 17.178 0.121 1.00 17.07 91 GLY A N 1
ATOM 748 C CA . GLY A 1 91 ? 39.999 16.050 0.694 1.00 17.75 91 GLY A CA 1
ATOM 749 C C . GLY A 1 91 ? 40.524 15.545 2.026 1.00 17.78 91 GLY A C 1
ATOM 750 O O . GLY A 1 91 ? 40.564 14.323 2.284 1.00 18.39 91 GLY A O 1
ATOM 751 N N . SER A 1 92 ? 40.928 16.483 2.873 1.00 16.35 92 SER A N 1
ATOM 752 C CA . SER A 1 92 ? 41.476 16.161 4.183 1.00 16.42 92 SER A CA 1
ATOM 753 C C . SER A 1 92 ? 40.385 15.613 5.102 1.00 16.99 92 SER A C 1
ATOM 754 O O . SER A 1 92 ? 39.242 16.039 5.029 1.00 17.95 92 SER A O 1
ATOM 757 N N . THR A 1 93 ? 40.741 14.678 5.973 1.00 16.83 93 THR A N 1
ATOM 758 C CA . THR A 1 93 ? 39.761 14.158 6.900 1.00 17.74 93 THR A CA 1
ATOM 759 C C . THR A 1 93 ? 39.209 15.259 7.810 1.00 16.33 93 THR A C 1
ATOM 760 O O . THR A 1 93 ? 38.010 15.338 8.054 1.00 18.47 93 THR A O 1
ATOM 764 N N . ASN A 1 94 ? 40.093 16.109 8.300 1.00 15.19 94 ASN A N 1
ATOM 765 C CA . ASN A 1 94 ? 39.736 17.068 9.338 1.00 14.81 94 ASN A CA 1
ATOM 766 C C . ASN A 1 94 ? 39.458 18.482 8.837 1.00 14.21 94 ASN A C 1
ATOM 767 O O . ASN A 1 94 ? 39.215 19.380 9.633 1.00 14.07 94 ASN A O 1
ATOM 772 N N . LYS A 1 95 ? 39.485 18.655 7.510 1.00 14.47 95 LYS A N 1
ATOM 773 C CA . LYS A 1 95 ? 38.940 19.856 6.857 1.00 14.29 95 LYS A CA 1
ATOM 774 C C . LYS A 1 95 ? 39.859 21.073 6.875 1.00 14.05 95 LYS A C 1
ATOM 775 O O . LYS A 1 95 ? 40.872 21.113 7.593 1.00 12.92 95 LYS A O 1
ATOM 781 N N . THR A 1 96 ? 39.503 22.059 6.058 1.00 13.11 96 THR A N 1
ATOM 782 C CA . THR A 1 96 ? 40.173 23.347 6.050 1.00 12.69 96 THR A CA 1
ATOM 783 C C . THR A 1 96 ? 39.109 24.391 6.315 1.00 13.21 96 THR A C 1
ATOM 784 O O . THR A 1 96 ? 38.037 24.330 5.710 1.00 13.63 96 THR A O 1
ATOM 788 N N . TYR A 1 97 ? 39.415 25.339 7.203 1.00 12.98 97 TYR A N 1
ATOM 789 C CA . TYR A 1 97 ? 38.449 26.370 7.647 1.00 13.42 97 TYR A CA 1
ATOM 790 C C . TYR A 1 97 ? 38.900 27.758 7.227 1.00 13.49 97 TYR A C 1
ATOM 791 O O . TYR A 1 97 ? 40.062 28.111 7.402 1.00 12.27 97 TYR A O 1
ATOM 800 N N . ILE A 1 98 ? 37.980 28.532 6.643 1.00 13.22 98 ILE A N 1
ATOM 801 C CA . ILE A 1 98 ? 38.242 29.935 6.355 1.00 14.42 98 ILE A CA 1
ATOM 802 C C . ILE A 1 98 ? 37.277 30.701 7.235 1.00 13.78 98 ILE A C 1
ATOM 803 O O . ILE A 1 98 ? 36.057 30.492 7.169 1.00 13.99 98 ILE A O 1
ATOM 808 N N . ASN A 1 99 ? 37.808 31.577 8.074 1.00 14.32 99 ASN A N 1
ATOM 809 C CA . ASN A 1 99 ? 36.938 32.337 8.990 1.00 14.91 99 ASN A CA 1
ATOM 810 C C . ASN A 1 99 ? 35.968 31.434 9.762 1.00 16.14 99 ASN A C 1
ATOM 811 O O . ASN A 1 99 ? 34.750 31.702 9.856 1.00 16.06 99 ASN A O 1
ATOM 816 N N . GLU A 1 100 ? 36.518 30.354 10.30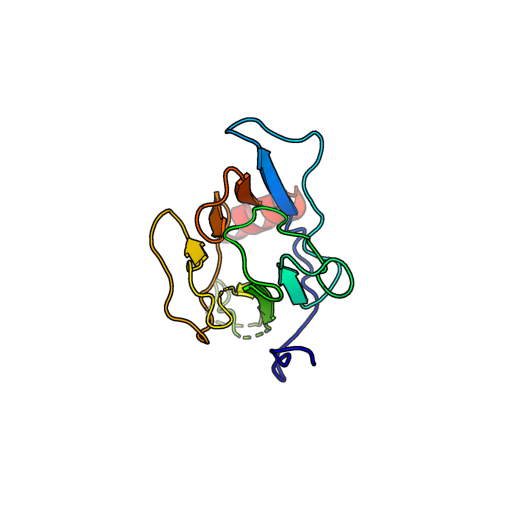8 1.00 16.94 100 GLU A N 1
ATOM 817 C CA . GLU A 1 100 ? 35.803 29.398 11.152 1.00 18.76 100 GLU A CA 1
ATOM 818 C C . GLU A 1 100 ? 34.783 28.476 10.473 1.00 18.49 100 GLU A C 1
ATOM 819 O O . GLU A 1 100 ? 34.157 27.649 11.144 1.00 19.67 100 GLU A O 1
ATOM 825 N N . SER A 1 101 ? 34.645 28.573 9.156 1.00 17.40 101 SER A N 1
ATOM 826 C CA . SER A 1 101 ? 33.696 27.737 8.426 1.00 17.25 101 SER A CA 1
ATOM 827 C C . SER A 1 101 ? 34.444 26.824 7.445 1.00 15.48 101 SER A C 1
ATOM 828 O O . SER A 1 101 ? 35.298 27.316 6.695 1.00 13.06 101 SER A O 1
ATOM 831 N N . PRO A 1 102 ? 34.140 25.506 7.454 1.00 15.75 102 PRO A N 1
ATOM 832 C CA . PRO A 1 102 ? 34.848 24.561 6.584 1.00 15.10 102 PRO A CA 1
ATOM 833 C C . PRO A 1 102 ? 34.506 24.784 5.112 1.00 15.60 102 PRO A C 1
ATOM 834 O O . PRO A 1 102 ? 33.427 25.306 4.808 1.00 16.98 102 PRO A O 1
ATOM 838 N N . ILE A 1 103 ? 35.414 24.387 4.228 1.00 15.16 103 ILE A N 1
ATOM 839 C CA . ILE A 1 103 ? 35.187 24.441 2.783 1.00 15.61 103 ILE A CA 1
ATOM 840 C C . ILE A 1 103 ? 34.952 23.066 2.177 1.00 16.42 103 ILE A C 1
ATOM 841 O O . ILE A 1 103 ? 35.417 22.042 2.700 1.00 16.68 103 ILE A O 1
ATOM 846 N N . GLU A 1 104 ? 34.181 23.043 1.092 1.00 17.21 104 GLU A N 1
ATOM 847 C CA . GLU A 1 104 ? 34.016 21.851 0.269 1.00 19.75 104 GLU A CA 1
ATOM 848 C C . GLU A 1 104 ? 35.350 21.454 -0.349 1.00 19.12 104 GLU A C 1
ATOM 849 O O . GLU A 1 104 ? 36.043 22.302 -0.907 1.00 19.55 104 GLU A O 1
ATOM 855 N N . PRO A 1 105 ? 35.753 20.180 -0.197 1.00 19.41 105 PRO A N 1
ATOM 856 C CA . PRO A 1 105 ? 37.014 19.773 -0.819 1.00 19.20 105 PRO A CA 1
ATOM 857 C C . PRO A 1 105 ? 37.005 19.884 -2.351 1.00 19.39 105 PRO A C 1
ATOM 858 O O . PRO A 1 105 ? 35.935 19.775 -2.998 1.00 19.87 105 PRO A O 1
ATOM 862 N N . GLN A 1 106 ? 38.192 20.100 -2.918 1.00 18.19 106 GLN A N 1
ATOM 863 C CA . GLN A 1 106 ? 38.412 20.081 -4.378 1.00 19.21 106 GLN A CA 1
ATOM 864 C C . GLN A 1 106 ? 37.681 21.188 -5.124 1.00 18.88 106 GLN A C 1
ATOM 865 O O . GLN A 1 106 ? 37.320 21.035 -6.299 1.00 19.52 106 GLN A O 1
ATOM 871 N N . ARG A 1 107 ? 37.518 22.321 -4.439 1.00 17.70 107 ARG A N 1
ATOM 872 C CA . ARG A 1 107 ? 36.876 23.491 -5.015 1.00 17.65 107 ARG A CA 1
ATOM 873 C C . ARG A 1 107 ? 37.691 24.728 -4.634 1.00 15.66 107 ARG A C 1
ATOM 874 O O . ARG A 1 107 ? 38.111 24.856 -3.496 1.00 15.15 107 ARG A O 1
ATOM 882 N N . TYR A 1 108 ? 37.931 25.633 -5.586 1.00 15.15 108 TYR A N 1
ATOM 883 C CA . TYR A 1 108 ? 38.691 26.848 -5.256 1.00 14.90 108 TYR A CA 1
ATOM 884 C C . TYR A 1 108 ? 37.796 27.853 -4.552 1.00 15.09 108 TYR A C 1
ATOM 885 O O . TYR A 1 108 ? 36.678 28.154 -5.042 1.00 16.12 108 TYR A O 1
ATOM 894 N N . TYR A 1 109 ? 38.300 28.407 -3.445 1.00 13.60 109 TYR A N 1
ATOM 895 C CA . TYR A 1 109 ? 37.643 29.499 -2.718 1.00 13.36 109 TYR A CA 1
ATOM 896 C C . TYR A 1 109 ? 38.537 30.729 -2.698 1.00 13.16 109 TYR A C 1
ATOM 897 O O . TYR A 1 109 ? 39.683 30.659 -2.244 1.00 13.73 109 TYR A O 1
ATOM 906 N N . GLU A 1 110 ? 38.029 31.850 -3.216 1.00 13.87 110 GLU A N 1
ATOM 907 C CA . GLU A 1 110 ? 38.840 33.085 -3.233 1.00 14.34 110 GLU A CA 1
ATOM 908 C C . GLU A 1 110 ? 39.181 33.525 -1.800 1.00 13.97 110 GLU A C 1
ATOM 909 O O . GLU A 1 110 ? 38.317 33.476 -0.912 1.00 13.70 110 GLU A O 1
ATOM 915 N N . LEU A 1 111 ? 40.429 33.937 -1.595 1.00 12.69 111 LEU A N 1
ATOM 916 C CA . LEU A 1 111 ? 40.881 34.454 -0.294 1.00 13.04 111 LEU A CA 1
ATOM 917 C C . LEU A 1 111 ? 41.044 35.971 -0.316 1.00 14.08 111 LEU A C 1
ATOM 918 O O . LEU A 1 111 ? 41.370 36.561 -1.355 1.00 14.52 111 LEU A O 1
ATOM 923 N N . PHE A 1 112 ? 40.805 36.596 0.837 1.00 13.52 112 PHE A N 1
ATOM 924 C CA . PHE A 1 112 ? 40.862 38.052 0.966 1.00 14.21 112 PHE A CA 1
ATOM 925 C C . PHE A 1 112 ? 41.746 38.471 2.130 1.00 13.97 112 PHE A C 1
ATOM 926 O O . PHE A 1 112 ? 41.932 37.698 3.084 1.00 13.55 112 PHE A O 1
ATOM 934 N N . GLU A 1 113 ? 42.280 39.697 2.065 1.00 14.12 113 GLU A N 1
ATOM 935 C CA . GLU A 1 113 ? 43.013 40.266 3.206 1.00 15.30 113 GLU A CA 1
ATOM 936 C C . GLU A 1 113 ? 42.171 40.102 4.472 1.00 15.04 113 GLU A C 1
ATOM 937 O O . GLU A 1 113 ? 40.949 40.361 4.465 1.00 15.24 113 GLU A O 1
ATOM 943 N N . LYS A 1 114 ? 42.849 39.693 5.548 1.00 14.19 114 LYS A N 1
ATOM 944 C CA . LYS A 1 114 ? 42.283 39.515 6.884 1.00 14.99 114 LYS A CA 1
ATOM 945 C C . LYS A 1 114 ? 41.584 38.191 7.104 1.00 14.50 114 LYS A C 1
ATOM 946 O O . LYS A 1 114 ? 41.153 37.896 8.227 1.00 14.21 114 LYS A O 1
ATOM 952 N N . ASP A 1 115 ? 41.515 37.349 6.064 1.00 13.56 115 ASP A N 1
ATOM 953 C CA . ASP A 1 115 ? 40.969 36.016 6.259 1.00 13.39 115 ASP A CA 1
ATOM 954 C C . ASP A 1 115 ? 41.803 35.233 7.263 1.00 13.49 115 ASP A C 1
ATOM 955 O O . ASP A 1 115 ? 43.035 35.317 7.243 1.00 13.16 115 ASP A O 1
ATOM 960 N N . THR A 1 116 ? 41.133 34.444 8.099 1.00 13.23 116 THR A N 1
ATOM 961 C CA . THR A 1 116 ? 41.837 33.512 8.974 1.00 13.96 116 THR A CA 1
ATOM 962 C C . THR A 1 116 ? 41.662 32.104 8.446 1.00 14.52 116 THR A C 1
ATOM 963 O O . THR A 1 116 ? 40.565 31.692 8.099 1.00 15.24 116 THR A O 1
ATOM 967 N N . ILE A 1 117 ? 42.754 31.374 8.416 1.00 13.69 117 ILE A N 1
ATOM 968 C CA . ILE A 1 117 ? 42.779 30.018 7.892 1.00 13.87 117 ILE A CA 1
ATOM 969 C C . ILE A 1 117 ? 43.242 29.065 8.977 1.00 13.30 117 ILE A C 1
ATOM 970 O O . ILE A 1 117 ? 44.199 29.358 9.704 1.00 13.01 117 ILE A O 1
ATOM 975 N N . LYS A 1 118 ? 42.580 27.918 9.059 1.00 12.30 118 LYS A N 1
ATOM 976 C CA . LYS A 1 118 ? 42.973 26.870 10.013 1.00 13.76 118 LYS A CA 1
ATOM 977 C C . LYS A 1 118 ? 42.856 25.528 9.331 1.00 13.67 118 LYS A C 1
ATOM 978 O O . LYS A 1 118 ? 41.865 25.280 8.630 1.00 13.78 118 LYS A O 1
ATOM 984 N N . PHE A 1 119 ? 43.840 24.661 9.567 1.00 12.95 119 PHE A N 1
ATOM 985 C CA . PHE A 1 119 ? 43.831 23.330 8.975 1.00 12.82 119 PHE A CA 1
ATOM 986 C C . PHE A 1 119 ? 43.516 22.326 10.066 1.00 13.77 119 PHE A C 1
ATOM 987 O O . PHE A 1 119 ? 44.160 22.310 11.122 1.00 14.37 119 PHE A O 1
ATOM 995 N N . GLY A 1 120 ? 42.523 21.480 9.798 1.00 14.18 120 GLY A N 1
ATOM 996 C CA . GLY A 1 120 ? 42.081 20.463 10.719 1.00 15.78 120 GLY A CA 1
ATOM 997 C C . GLY A 1 120 ? 41.740 21.005 12.093 1.00 16.36 120 GLY A C 1
ATOM 998 O O . GLY A 1 120 ? 41.029 22.007 12.218 1.00 17.10 120 GLY A O 1
ATOM 999 N N . ASN A 1 121 ? 42.282 20.355 13.120 1.00 16.69 121 ASN A N 1
ATOM 1000 C CA . ASN A 1 121 ? 42.068 20.765 14.509 1.00 17.30 121 ASN A CA 1
ATOM 1001 C C . ASN A 1 121 ? 43.341 21.343 15.119 1.00 17.47 121 ASN A C 1
ATOM 1002 O O . ASN A 1 121 ? 43.581 21.249 16.340 1.00 17.41 121 ASN A O 1
ATOM 1007 N N . SER A 1 122 ? 44.148 21.938 14.245 1.00 16.68 122 SER A N 1
ATOM 1008 C CA . SER A 1 122 ? 45.442 22.473 14.625 1.00 16.71 122 SER A CA 1
ATOM 1009 C C . SER A 1 122 ? 45.302 23.576 15.683 1.00 17.38 122 SER A C 1
ATOM 1010 O O . SER A 1 122 ? 44.296 24.283 15.730 1.00 18.94 122 SER A O 1
ATOM 1013 N N . SER A 1 123 ? 46.326 23.672 16.523 1.00 17.99 123 SER A N 1
ATOM 1014 C CA . SER A 1 123 ? 46.523 24.751 17.491 1.00 19.87 123 SER A CA 1
ATOM 1015 C C . SER A 1 123 ? 47.111 26.002 16.815 1.00 19.63 123 SER A C 1
ATOM 1016 O O . SER A 1 123 ? 47.287 27.054 17.465 1.00 21.04 123 SER A O 1
ATOM 1019 N N . ARG A 1 124 ? 47.431 25.883 15.528 1.00 17.81 124 ARG A N 1
ATOM 1020 C CA . ARG A 1 124 ? 47.941 27.020 14.747 1.00 17.31 124 ARG A CA 1
ATOM 1021 C C . ARG A 1 124 ? 46.864 27.623 13.860 1.00 17.42 124 ARG A C 1
ATOM 1022 O O . ARG A 1 124 ? 45.903 26.944 13.487 1.00 16.66 124 ARG A O 1
ATOM 1030 N N . GLU A 1 125 ? 47.009 28.905 13.539 1.00 16.64 125 GLU A N 1
ATOM 1031 C CA . GLU A 1 125 ? 46.084 29.571 12.635 1.00 16.60 125 GLU A CA 1
ATOM 1032 C C . GLU A 1 125 ? 46.887 30.574 11.848 1.00 15.14 125 GLU A C 1
ATOM 1033 O O . GLU A 1 125 ? 47.978 30.961 12.255 1.00 15.11 125 GLU A O 1
ATOM 1039 N N . TYR A 1 126 ? 46.334 30.996 10.726 1.00 13.65 126 TYR A N 1
ATOM 1040 C CA . TYR A 1 126 ? 47.036 31.879 9.812 1.00 13.68 126 TYR A CA 1
ATOM 1041 C C . TYR A 1 126 ? 46.132 33.028 9.394 1.00 14.47 126 TYR A C 1
ATOM 1042 O O . TYR A 1 126 ? 44.923 32.838 9.231 1.00 15.51 126 TYR A O 1
ATOM 1051 N N . VAL A 1 127 ? 46.715 34.211 9.234 1.00 12.93 127 VAL A N 1
ATOM 1052 C CA . VAL A 1 127 ? 45.982 35.366 8.733 1.00 12.84 127 VAL A CA 1
ATOM 1053 C C . VAL A 1 127 ? 46.670 35.921 7.483 1.00 12.59 127 VAL A C 1
ATOM 1054 O O . VAL A 1 127 ? 47.895 36.154 7.483 1.00 12.50 127 VAL A O 1
ATOM 1058 N N . LEU A 1 128 ? 45.880 36.102 6.427 1.00 11.85 128 LEU A N 1
ATOM 1059 C CA . LEU A 1 128 ? 46.391 36.534 5.136 1.00 12.18 128 LEU A CA 1
ATOM 1060 C C . LEU A 1 128 ? 46.355 38.046 5.036 1.00 12.49 128 LEU A C 1
ATOM 1061 O O . LEU A 1 128 ? 45.342 38.666 5.331 1.00 13.29 128 LEU A O 1
ATOM 1066 N N . LEU A 1 129 ? 47.477 38.647 4.640 1.00 12.58 129 LEU A N 1
ATOM 1067 C CA . LEU A 1 129 ? 47.537 40.099 4.451 1.00 14.84 129 LEU A CA 1
ATOM 1068 C C . LEU A 1 129 ? 48.474 40.433 3.319 1.00 16.15 129 LEU A C 1
ATOM 1069 O O . LEU A 1 129 ? 49.297 39.617 2.919 1.00 16.38 129 LEU A O 1
ATOM 1074 N N . HIS A 1 130 ? 48.400 41.675 2.857 1.00 18.98 130 HIS A N 1
ATOM 1075 C CA . HIS A 1 130 ? 49.500 42.256 2.112 1.00 21.06 130 HIS A CA 1
ATOM 1076 C C . HIS A 1 130 ? 49.731 43.706 2.532 1.00 22.51 130 HIS A C 1
ATOM 1077 O O . HIS A 1 130 ? 48.845 44.342 3.128 1.00 23.50 130 HIS A O 1
ATOM 1084 N N . GLU A 1 131 ? 50.914 44.229 2.224 1.00 23.73 131 GLU A N 1
ATOM 1085 C CA . GLU A 1 131 ? 51.277 45.596 2.568 1.00 25.66 131 GLU A CA 1
ATOM 1086 C C . GLU A 1 131 ? 50.435 46.667 1.846 1.00 27.21 131 GLU A C 1
ATOM 1087 O O . GLU A 1 131 ? 49.797 46.405 0.817 1.00 26.56 131 GLU A O 1
ATOM 1093 N N . ASN A 1 132 ? 50.443 47.871 2.416 1.00 29.79 132 ASN A N 1
ATOM 1094 C CA . ASN A 1 132 ? 49.991 49.058 1.708 1.00 32.03 132 ASN A CA 1
ATOM 1095 C C . ASN A 1 132 ? 51.214 49.726 1.085 1.00 33.57 132 ASN A C 1
ATOM 1096 O O . ASN A 1 132 ? 52.345 49.583 1.587 1.00 33.94 132 ASN A O 1
ATOM 1098 N N . SER A 1 133 ? 50.974 50.419 -0.023 1.00 34.36 133 SER A N 1
ATOM 1099 C CA . SER A 1 133 ? 52.007 51.132 -0.774 1.00 35.85 133 SER A CA 1
ATOM 1100 C C . SER A 1 133 ? 51.562 52.569 -1.003 1.00 37.12 133 SER A C 1
ATOM 1101 O O . SER A 1 133 ? 50.360 52.834 -1.103 1.00 37.40 133 SER A O 1
ATOM 1103 N N . ALA A 1 134 ? 52.522 53.487 -1.112 1.00 38.33 134 ALA A N 1
ATOM 1104 C CA . ALA A 1 134 ? 52.213 54.862 -1.495 1.00 39.77 134 ALA A CA 1
ATOM 1105 C C . ALA A 1 134 ? 51.577 54.875 -2.884 1.00 39.85 134 ALA A C 1
ATOM 1106 O O . ALA A 1 134 ? 50.624 55.615 -3.123 1.00 40.49 134 ALA A O 1
ATOM 1108 N N . GLU A 1 135 ? 52.097 54.035 -3.781 1.00 39.54 135 GLU A N 1
ATOM 1109 C CA . GLU A 1 135 ? 51.567 53.906 -5.143 1.00 39.53 135 GLU A CA 1
ATOM 1110 C C . GLU A 1 135 ? 50.132 53.381 -5.136 1.00 38.57 135 GLU A C 1
ATOM 1111 O O . GLU A 1 135 ? 49.276 53.904 -5.857 1.00 38.83 135 GLU A O 1
ATOM 1113 N N . LEU A 1 136 ? 49.885 52.353 -4.321 1.00 37.52 136 LEU A N 1
ATOM 1114 C CA . LEU A 1 136 ? 48.555 51.766 -4.185 1.00 36.47 136 LEU A CA 1
ATOM 1115 C C . LEU A 1 136 ? 47.570 52.796 -3.632 1.00 36.90 136 LEU A C 1
ATOM 1116 O O . LEU A 1 136 ? 46.474 52.976 -4.180 1.00 37.10 136 LEU A O 1
ATOM 1118 N N . GLU A 1 137 ? 47.981 53.481 -2.564 1.00 36.85 137 GLU A N 1
ATOM 1119 C CA . GLU A 1 137 ? 47.164 54.518 -1.928 1.00 37.41 137 GLU A CA 1
ATOM 1120 C C . GLU A 1 137 ? 46.856 55.708 -2.849 1.00 38.33 137 GLU A C 1
ATOM 1121 O O . GLU A 1 137 ? 45.742 56.235 -2.830 1.00 38.53 137 GLU A O 1
ATOM 1123 N N . HIS A 1 138 ? 47.841 56.131 -3.644 1.00 38.61 138 HIS A N 1
ATOM 1124 C CA . HIS A 1 138 ? 47.635 57.202 -4.613 1.00 39.79 138 HIS A CA 1
ATOM 1125 C C . HIS A 1 138 ? 46.655 56.767 -5.709 1.00 39.87 138 HIS A C 1
ATOM 1126 O O . HIS A 1 138 ? 45.772 57.542 -6.107 1.00 40.78 138 HIS A O 1
ATOM 1128 N N . HIS A 1 139 ? 46.803 55.522 -6.172 1.00 39.25 139 HIS A N 1
ATOM 1129 C CA . HIS A 1 139 ? 45.934 54.958 -7.207 1.00 39.30 139 HIS A CA 1
ATOM 1130 C C . HIS A 1 139 ? 44.485 54.910 -6.742 1.00 39.44 139 HIS A C 1
ATOM 1131 O O . HIS A 1 139 ? 43.576 55.220 -7.512 1.00 39.89 139 HIS A O 1
ATOM 1133 N N . HIS A 1 140 ? 44.286 54.528 -5.479 1.00 39.04 140 HIS A N 1
ATOM 1134 C CA . HIS A 1 140 ? 42.952 54.451 -4.877 1.00 39.60 140 HIS A CA 1
ATOM 1135 C C . HIS A 1 140 ? 42.336 55.834 -4.696 1.00 41.18 140 HIS A C 1
ATOM 1136 O O . HIS A 1 140 ? 41.140 56.018 -4.936 1.00 41.83 140 HIS A O 1
ATOM 1138 N N . HIS A 1 141 ? 43.164 56.801 -4.287 1.00 42.34 141 HIS A N 1
ATOM 1139 C CA . HIS A 1 141 ? 42.738 58.188 -4.097 1.00 44.11 141 HIS A CA 1
ATOM 1140 C C . HIS A 1 141 ? 42.333 58.841 -5.418 1.00 45.34 141 HIS A C 1
ATOM 1141 O O . HIS A 1 141 ? 41.369 59.605 -5.468 1.00 46.33 141 HIS A O 1
ATOM 1143 N N . HIS A 1 142 ? 43.080 58.538 -6.478 1.00 40.37 142 HIS A N 1
ATOM 1144 C CA . HIS A 1 142 ? 42.768 59.012 -7.828 1.00 40.94 142 HIS A CA 1
ATOM 1145 C C . HIS A 1 142 ? 41.391 58.536 -8.316 1.00 41.50 142 HIS A C 1
ATOM 1146 O O . HIS A 1 142 ? 40.606 59.327 -8.852 1.00 41.72 142 HIS A O 1
ATOM 1148 N N . HIS A 1 143 ? 41.110 57.246 -8.120 1.00 41.94 143 HIS A N 1
ATOM 1149 C CA . HIS A 1 143 ? 39.849 56.628 -8.556 1.00 42.32 143 HIS A CA 1
ATOM 1150 C C . HIS A 1 143 ? 38.645 57.076 -7.714 1.00 42.86 143 HIS A C 1
ATOM 1151 O O . HIS A 1 143 ? 37.498 57.087 -8.193 1.00 42.41 143 HIS A O 1
ATOM 1153 N N . HIS A 1 144 ? 38.922 57.440 -6.465 1.00 43.11 144 HIS A N 1
ATOM 1154 C CA . HIS A 1 144 ? 37.899 57.910 -5.540 1.00 43.69 144 HIS A CA 1
ATOM 1155 C C . HIS A 1 144 ? 37.570 59.378 -5.812 1.00 44.15 144 HIS A C 1
ATOM 1156 O O . HIS A 1 144 ? 36.444 59.826 -5.579 1.00 44.33 144 HIS A O 1
ATOM 1158 N N . HIS A 1 145 ? 38.560 60.113 -6.317 1.00 44.34 145 HIS A N 1
ATOM 1159 C CA . HIS A 1 145 ? 38.408 61.528 -6.632 1.00 44.57 145 HIS A CA 1
ATOM 1160 C C . HIS A 1 145 ? 38.518 61.761 -8.137 1.00 44.83 145 HIS A C 1
ATOM 1161 O O . HIS A 1 145 ? 37.956 62.724 -8.675 1.00 45.18 145 HIS A O 1
#

Secondary structure (DSSP, 8-state):
--S----TTB---SS--EEEEEETTEE-SSPEE-SSSSEEEEES-TTT-SEE--STTS-SS-EEEEEE-----TT-----EEE-----SS-EEETTEE--TT---B--TT-EEEETT-SEEEEEE----HHHHHHHHHHH-

Sequence (141 aa):
TLLFNEPPEARKPSERWRLYVFKDGEPLNEPLCLHRQSCYLFGRERRIADIPTDHPSCSKQHAVIQYREEKEKPDGGKQVKPYIDLGSTNKTYINESPIEPQRYYELFEKDTIKFGNSSREYVLLHENSAELEHHHHHHHH

Foldseek 3Di:
DDLDDADPQFDQAPFFKWKWKDALRHTDPDTHGDRPGQKAWEFCQPVDGPHYDVPPQTHRTFKMWGWGKDDQDLVGRMHIFTWMGSPRPQAKDKQRHGDDHPDTDTDDAQIKIDTGPHSMIIGMHTDDDPVNVVVVVVSVD

Solvent-accessible surface area: 8869 Å² total

B-factor: mean 22.62, std 9.87, range [6.94, 67.44]

Nearest PDB structures (foldseek):
  3vpy-assembly1_A  TM=1.005E+00  e=6.280E-28  Arabidopsis thaliana
  8i0r-assembly1_X  TM=9.589E-01  e=1.480E-16  Homo sapiens
  4h87-assembly2_A  TM=9.072E-01  e=6.255E-12  Homo sapiens
  5yyx-assembly1_A  TM=8.640E-01  e=1.895E-07  Saccharomyces cerevisiae S288C
  4jon-assembly3_C  TM=7.803E-01  e=2.118E-07  Homo sapiens